Protein AF-A0A924XVY3-F1 (afdb_monomer_lite)

Structure (mmCIF, N/CA/C/O backbone):
data_AF-A0A924XVY3-F1
#
_entry.id   AF-A0A924XVY3-F1
#
loop_
_atom_site.group_PDB
_atom_site.id
_atom_site.type_symbol
_atom_site.label_atom_id
_atom_site.label_alt_id
_atom_site.label_comp_id
_atom_site.label_asym_id
_atom_site.label_entity_id
_atom_site.label_seq_id
_atom_site.pdbx_PDB_ins_code
_atom_site.Cartn_x
_atom_site.Cartn_y
_atom_site.Cartn_z
_atom_site.occupancy
_atom_site.B_iso_or_equiv
_atom_site.auth_seq_id
_atom_site.auth_comp_id
_atom_site.auth_asym_id
_atom_site.auth_atom_id
_atom_site.pdbx_PDB_model_num
ATOM 1 N N . MET A 1 1 ? 27.272 2.697 -1.442 1.00 51.72 1 MET A N 1
ATOM 2 C CA . MET A 1 1 ? 26.478 3.125 -0.265 1.00 51.72 1 MET A CA 1
ATOM 3 C C . MET A 1 1 ? 25.268 2.209 -0.191 1.00 51.72 1 MET A C 1
ATOM 5 O O . MET A 1 1 ? 24.687 1.972 -1.233 1.00 51.72 1 MET A O 1
ATOM 9 N N . THR A 1 2 ? 24.916 1.665 0.974 1.00 80.00 2 THR A N 1
ATOM 10 C CA . THR A 1 2 ? 23.811 0.696 1.139 1.00 80.00 2 THR A CA 1
ATOM 11 C C . THR A 1 2 ? 22.460 1.404 1.318 1.00 80.00 2 THR A C 1
ATOM 13 O O . THR A 1 2 ? 22.379 2.355 2.096 1.00 80.00 2 THR A O 1
ATOM 16 N N . GLY A 1 3 ? 21.399 0.966 0.634 1.00 85.38 3 GLY A N 1
ATOM 17 C CA . GLY A 1 3 ? 20.032 1.482 0.806 1.00 85.38 3 GLY A CA 1
ATOM 18 C C . GLY A 1 3 ? 19.072 0.990 -0.281 1.00 85.38 3 GLY A C 1
ATOM 19 O O . GLY A 1 3 ? 19.463 0.181 -1.105 1.00 85.38 3 GLY A O 1
ATOM 20 N N . LEU A 1 4 ? 17.830 1.485 -0.290 1.00 93.31 4 LEU A N 1
ATOM 21 C CA . LEU A 1 4 ? 16.901 1.275 -1.408 1.00 93.31 4 LEU A CA 1
ATOM 22 C C . LEU A 1 4 ? 17.146 2.376 -2.445 1.00 93.31 4 LEU A C 1
ATOM 24 O O . LEU A 1 4 ? 16.671 3.504 -2.264 1.00 93.31 4 LEU A O 1
ATOM 28 N N . LYS A 1 5 ? 17.968 2.086 -3.456 1.00 93.62 5 LYS A N 1
ATOM 29 C CA . LYS A 1 5 ? 18.451 3.063 -4.442 1.00 93.62 5 LYS A CA 1
ATOM 30 C C . LYS A 1 5 ? 17.867 2.836 -5.834 1.00 93.62 5 LYS A C 1
ATOM 32 O O . LYS A 1 5 ? 17.338 1.770 -6.138 1.00 93.62 5 LYS A O 1
ATOM 37 N N . SER A 1 6 ? 17.947 3.864 -6.676 1.00 93.75 6 SER A N 1
ATOM 38 C CA . SER A 1 6 ? 17.431 3.819 -8.050 1.00 93.75 6 SER A CA 1
ATOM 39 C C . SER A 1 6 ? 18.259 2.950 -9.000 1.00 93.75 6 SER A C 1
ATOM 41 O O . SER A 1 6 ? 17.769 2.564 -10.059 1.00 93.75 6 SER A O 1
ATOM 43 N N . ASP A 1 7 ? 19.464 2.548 -8.612 1.00 94.56 7 ASP A N 1
ATOM 44 C CA . ASP A 1 7 ? 20.306 1.574 -9.311 1.00 94.56 7 ASP A CA 1
ATOM 45 C C . ASP A 1 7 ? 20.166 0.136 -8.771 1.00 94.56 7 ASP A C 1
ATOM 47 O O . ASP A 1 7 ? 20.748 -0.782 -9.345 1.00 94.56 7 ASP A O 1
ATOM 51 N N . ASP A 1 8 ? 19.324 -0.088 -7.753 1.00 95.12 8 ASP A N 1
ATOM 52 C CA . ASP A 1 8 ? 19.112 -1.400 -7.129 1.00 95.12 8 ASP A CA 1
ATOM 53 C C . ASP A 1 8 ? 17.748 -2.015 -7.477 1.00 95.12 8 ASP A C 1
ATOM 55 O O . ASP A 1 8 ? 16.711 -1.349 -7.469 1.00 95.12 8 ASP A O 1
ATOM 59 N N . THR A 1 9 ? 17.702 -3.330 -7.674 1.00 96.75 9 THR A N 1
ATOM 60 C CA . THR A 1 9 ? 16.441 -4.080 -7.544 1.00 96.75 9 THR A CA 1
ATOM 61 C C . THR A 1 9 ? 16.131 -4.304 -6.071 1.00 96.75 9 THR A C 1
ATOM 63 O O . THR A 1 9 ? 17.036 -4.616 -5.293 1.00 96.75 9 THR A O 1
ATOM 66 N N . PHE A 1 10 ? 14.865 -4.215 -5.672 1.00 96.75 10 PHE A N 1
ATOM 67 C CA . PHE A 1 10 ? 14.484 -4.451 -4.281 1.00 96.75 10 PHE A CA 1
ATOM 68 C C . PHE A 1 10 ? 13.038 -4.918 -4.139 1.00 96.75 10 PHE A C 1
ATOM 70 O O . PHE A 1 10 ? 12.190 -4.689 -5.000 1.00 96.75 10 PHE A O 1
ATOM 77 N N . SER A 1 11 ? 12.750 -5.527 -2.991 1.00 97.38 11 SER A N 1
ATOM 78 C CA . SER A 1 11 ? 11.402 -5.899 -2.579 1.00 97.38 11 SER A CA 1
ATOM 79 C C . SER A 1 11 ? 11.173 -5.500 -1.125 1.00 97.38 11 SER A C 1
ATOM 81 O O . SER A 1 11 ? 12.042 -5.691 -0.274 1.00 97.38 11 SER A O 1
ATOM 83 N N . VAL A 1 12 ? 9.996 -4.948 -0.841 1.00 98.12 12 VAL A N 1
ATOM 84 C CA . VAL A 1 12 ? 9.517 -4.651 0.510 1.00 98.12 12 VAL A CA 1
ATOM 85 C C . VAL A 1 12 ? 8.266 -5.471 0.738 1.00 98.12 12 VAL A C 1
ATOM 87 O O . VAL A 1 12 ? 7.261 -5.263 0.062 1.00 98.12 12 VAL A O 1
ATOM 90 N N . THR A 1 13 ? 8.334 -6.391 1.696 1.00 98.56 13 THR A N 1
ATOM 91 C CA . THR A 1 13 ? 7.211 -7.257 2.057 1.00 98.56 13 THR A CA 1
ATOM 92 C C . THR A 1 13 ? 6.864 -7.069 3.524 1.00 98.56 13 THR A C 1
ATOM 94 O O . THR A 1 13 ? 7.741 -7.132 4.385 1.00 98.56 13 THR A O 1
ATOM 97 N N . GLY A 1 14 ? 5.583 -6.849 3.802 1.00 98.25 14 GLY A N 1
ATOM 98 C CA . GLY A 1 14 ? 5.030 -6.879 5.148 1.00 98.25 14 GLY A CA 1
ATOM 99 C C . GLY A 1 14 ? 4.081 -8.047 5.316 1.00 98.25 14 GLY A C 1
ATOM 100 O O . GLY A 1 14 ? 3.154 -8.17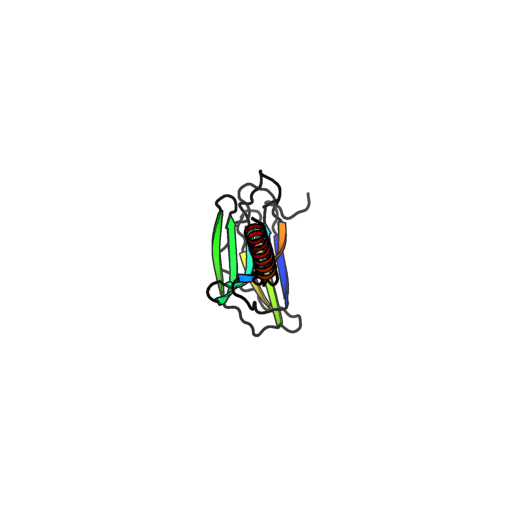8 4.525 1.00 98.25 14 GLY A O 1
ATOM 101 N N . LEU A 1 15 ? 4.317 -8.872 6.336 1.00 98.31 15 LEU A N 1
ATOM 102 C CA . LEU A 1 15 ? 3.402 -9.920 6.774 1.00 98.31 15 LEU A CA 1
ATOM 103 C C . LEU A 1 15 ? 2.620 -9.410 7.980 1.00 98.31 15 LEU A C 1
ATOM 105 O O . LEU A 1 15 ? 3.216 -8.949 8.954 1.00 98.31 15 LEU A O 1
ATOM 109 N N . PHE A 1 16 ? 1.301 -9.501 7.905 1.00 98.38 16 PHE A N 1
ATOM 110 C CA . PHE A 1 16 ? 0.394 -9.030 8.937 1.00 98.38 16 PHE A CA 1
ATOM 111 C C . PHE A 1 16 ? -0.577 -10.138 9.315 1.00 98.38 16 PHE A C 1
ATOM 113 O O . PHE A 1 16 ? -1.006 -10.904 8.450 1.00 98.38 16 PHE A O 1
ATOM 120 N N . ASP A 1 17 ? -0.995 -10.151 10.576 1.00 98.12 17 ASP A N 1
ATOM 121 C CA . ASP A 1 17 ? -2.252 -10.799 10.929 1.00 98.12 17 ASP A CA 1
ATOM 122 C C . ASP A 1 17 ? -3.389 -10.082 10.188 1.00 98.12 17 ASP A C 1
ATOM 124 O O . ASP A 1 17 ? -3.425 -8.847 10.105 1.00 98.12 17 ASP A O 1
ATOM 128 N N . LEU A 1 18 ? -4.296 -10.854 9.592 1.00 98.12 18 LEU A N 1
ATOM 129 C CA . LEU A 1 18 ? -5.397 -10.309 8.815 1.00 98.12 18 LEU A CA 1
ATOM 130 C C . LEU A 1 18 ? -6.503 -9.834 9.760 1.00 98.12 18 LEU A C 1
ATOM 132 O O . LEU A 1 18 ? -7.371 -10.597 10.177 1.00 98.12 18 LEU A O 1
ATOM 136 N N . VAL A 1 19 ? -6.482 -8.543 10.083 1.00 96.88 19 VAL A N 1
ATOM 137 C CA . VAL A 1 19 ? -7.523 -7.893 10.884 1.00 96.88 19 VAL A CA 1
ATOM 138 C C . VAL A 1 19 ? -8.392 -7.046 9.967 1.00 96.88 19 VAL A C 1
ATOM 140 O O . VAL A 1 19 ? -7.910 -6.118 9.331 1.00 96.88 19 VAL A O 1
ATOM 143 N N . VAL A 1 20 ? -9.692 -7.328 9.907 1.00 96.81 20 VAL A N 1
ATOM 144 C CA . VAL A 1 20 ? -10.623 -6.550 9.077 1.00 96.81 20 VAL A CA 1
ATOM 145 C C . VAL A 1 20 ? -10.768 -5.125 9.635 1.00 96.81 20 VAL A C 1
ATOM 147 O O . VAL A 1 20 ? -11.229 -4.977 10.770 1.00 96.81 20 VAL A O 1
ATOM 150 N N . PRO A 1 21 ? -10.455 -4.064 8.858 1.00 96.25 21 PRO A N 1
ATOM 151 C CA . PRO A 1 21 ? -10.706 -2.692 9.280 1.00 96.25 21 PRO A CA 1
ATOM 152 C C . PRO A 1 21 ? -12.188 -2.445 9.591 1.00 96.25 21 PRO A C 1
ATOM 154 O O . PRO A 1 21 ? -13.086 -2.777 8.800 1.00 96.25 21 PRO A O 1
ATOM 157 N N . LEU A 1 22 ? -12.439 -1.874 10.771 1.00 92.38 22 LEU A N 1
ATOM 158 C CA . LEU A 1 22 ? -13.782 -1.716 11.323 1.00 92.38 22 LEU A CA 1
ATOM 159 C C . LEU A 1 22 ? -14.456 -0.439 10.818 1.00 92.38 22 LEU A C 1
ATOM 161 O O . LEU A 1 22 ? -15.592 -0.514 10.349 1.00 92.38 22 LEU A O 1
ATOM 165 N N . ALA A 1 23 ? -13.773 0.709 10.876 1.00 93.25 23 ALA A N 1
ATOM 166 C CA . ALA A 1 23 ? -14.327 1.976 10.413 1.00 93.25 23 ALA A CA 1
ATOM 167 C C . ALA A 1 23 ? -13.917 2.300 8.971 1.00 93.25 23 ALA A C 1
ATOM 169 O O . ALA A 1 23 ? -12.901 1.839 8.448 1.00 93.25 23 ALA A O 1
ATOM 170 N N . ASN A 1 24 ? -14.735 3.116 8.311 1.00 94.06 24 ASN A N 1
ATOM 171 C CA . ASN A 1 24 ? -14.407 3.655 6.998 1.00 94.06 24 ASN A CA 1
ATOM 172 C C . ASN A 1 24 ? -13.177 4.565 7.108 1.00 94.06 24 ASN A C 1
ATOM 174 O O . ASN A 1 24 ? -13.149 5.481 7.925 1.00 94.06 24 ASN A O 1
ATOM 178 N N . GLY A 1 25 ? -12.191 4.333 6.251 1.00 91.38 25 GLY A N 1
ATOM 179 C CA . GLY A 1 25 ? -10.903 5.014 6.273 1.00 91.38 25 GLY A CA 1
ATOM 180 C C . GLY A 1 25 ? -9.842 4.322 7.129 1.00 91.38 25 GLY A C 1
ATOM 181 O O . GLY A 1 25 ? -8.701 4.770 7.096 1.00 91.38 25 GLY A O 1
ATOM 182 N N . ASP A 1 26 ? -10.169 3.242 7.846 1.00 95.00 26 ASP A N 1
ATOM 183 C CA . ASP A 1 26 ? -9.177 2.465 8.591 1.00 95.00 26 ASP A CA 1
ATOM 184 C C . ASP A 1 26 ? -8.422 1.505 7.669 1.00 95.00 26 ASP A C 1
ATOM 186 O O . ASP A 1 26 ? -9.002 0.884 6.768 1.00 95.00 26 ASP A O 1
ATOM 190 N N . GLY A 1 27 ? -7.130 1.328 7.930 1.00 97.25 27 GLY A N 1
ATOM 191 C CA . GLY A 1 27 ? -6.300 0.408 7.172 1.00 97.25 27 GLY A CA 1
ATOM 192 C C . GLY A 1 27 ? -4.875 0.271 7.687 1.00 97.25 27 GLY A C 1
ATOM 193 O O . GLY A 1 27 ? -4.428 0.975 8.594 1.00 97.25 27 GLY A O 1
ATOM 194 N N . TYR A 1 28 ? -4.148 -0.667 7.091 1.00 98.44 28 TYR A N 1
ATOM 195 C CA . TYR A 1 28 ? -2.747 -0.935 7.403 1.00 98.44 28 TYR A CA 1
ATOM 196 C C . TYR A 1 28 ? -2.023 -1.551 6.209 1.00 98.44 28 TYR A C 1
ATOM 198 O O . TYR A 1 28 ? -2.630 -2.190 5.349 1.00 98.44 28 TYR A O 1
ATOM 206 N N . GLY A 1 29 ? -0.706 -1.377 6.156 1.00 98.56 29 GLY A N 1
ATOM 207 C CA . GLY A 1 29 ? 0.107 -2.005 5.128 1.00 98.56 29 GLY A CA 1
ATOM 208 C C . GLY A 1 29 ? 1.530 -1.484 5.053 1.00 98.56 29 GLY A C 1
ATOM 209 O O . GLY A 1 29 ? 2.124 -1.074 6.055 1.00 98.56 29 GLY A O 1
ATOM 210 N N . VAL A 1 30 ? 2.078 -1.522 3.843 1.00 98.56 30 VAL A N 1
ATOM 211 C CA . VAL A 1 30 ? 3.444 -1.101 3.530 1.00 98.56 30 VAL A CA 1
ATOM 212 C C . VAL A 1 30 ? 3.439 0.138 2.645 1.00 98.56 30 VAL A C 1
ATOM 214 O O . VAL A 1 30 ? 2.505 0.389 1.881 1.00 98.56 30 VAL A O 1
ATOM 217 N N . ARG A 1 31 ? 4.510 0.921 2.741 1.00 97.12 31 ARG A N 1
ATOM 218 C CA . ARG A 1 31 ? 4.744 2.074 1.878 1.00 97.12 31 ARG A CA 1
ATOM 219 C C . ARG A 1 31 ? 6.194 2.178 1.446 1.00 97.12 31 ARG A C 1
ATOM 221 O O . ARG A 1 31 ? 7.098 1.775 2.180 1.00 97.12 31 ARG A O 1
ATOM 228 N N . LEU A 1 32 ? 6.389 2.815 0.303 1.00 96.75 32 LEU A N 1
ATOM 229 C CA . LEU A 1 32 ? 7.663 3.331 -0.166 1.00 96.75 32 LEU A CA 1
ATOM 230 C C . LEU A 1 32 ? 7.524 4.836 -0.361 1.00 96.75 32 LEU A C 1
ATOM 232 O O . LEU A 1 32 ? 6.537 5.296 -0.934 1.00 96.75 32 LEU A O 1
ATOM 236 N N . THR A 1 33 ? 8.474 5.611 0.158 1.00 93.75 33 THR A N 1
ATOM 237 C CA . THR A 1 33 ? 8.427 7.059 -0.024 1.00 93.75 33 THR A CA 1
ATOM 238 C C . THR A 1 33 ? 9.784 7.738 -0.064 1.00 93.75 33 THR A C 1
ATOM 240 O O . THR A 1 33 ? 10.685 7.426 0.723 1.00 93.75 33 THR A O 1
ATOM 243 N N . ASP A 1 34 ? 9.902 8.717 -0.949 1.00 88.31 34 ASP A N 1
ATOM 244 C CA . ASP A 1 34 ? 11.017 9.656 -0.979 1.00 88.31 34 ASP A CA 1
ATOM 245 C C . ASP A 1 34 ? 10.821 10.814 0.021 1.00 88.31 34 ASP A C 1
ATOM 247 O O . ASP A 1 34 ? 11.800 11.390 0.502 1.00 88.31 34 ASP A O 1
ATOM 251 N N . ARG A 1 35 ? 9.571 11.070 0.435 1.00 83.69 35 ARG A N 1
ATOM 252 C CA . ARG A 1 35 ? 9.156 12.187 1.292 1.00 83.69 35 ARG A CA 1
ATOM 253 C C . ARG A 1 35 ? 9.941 12.299 2.588 1.00 83.69 35 ARG A C 1
ATOM 255 O O . ARG A 1 35 ? 9.874 11.423 3.457 1.00 83.69 35 ARG A O 1
ATOM 262 N N . PHE A 1 36 ? 10.633 13.416 2.808 1.00 78.62 36 PHE A N 1
ATOM 263 C CA . PHE A 1 36 ? 11.290 13.719 4.085 1.00 78.62 36 PHE A CA 1
ATOM 264 C C . PHE A 1 36 ? 10.509 14.774 4.875 1.00 78.62 36 PHE A C 1
ATOM 266 O O . PHE A 1 36 ? 10.637 15.975 4.645 1.00 78.62 36 PHE A O 1
ATOM 273 N N . THR A 1 37 ? 9.706 14.321 5.841 1.00 68.38 37 THR A N 1
ATOM 274 C CA . THR A 1 37 ? 8.961 15.210 6.741 1.00 68.38 37 THR A CA 1
ATOM 275 C C . THR A 1 37 ? 9.912 16.187 7.439 1.00 68.38 37 THR A C 1
ATOM 277 O O . THR A 1 37 ? 10.824 15.764 8.144 1.00 68.38 37 THR A O 1
ATOM 280 N N . GLY A 1 38 ? 9.694 17.492 7.243 1.00 65.62 38 GLY A N 1
ATOM 281 C CA . GLY A 1 38 ? 10.531 18.562 7.801 1.00 65.62 38 GLY A CA 1
ATOM 282 C C . GLY A 1 38 ? 11.532 19.185 6.821 1.00 65.62 38 GLY A C 1
ATOM 283 O O . GLY A 1 38 ? 12.170 20.170 7.179 1.00 65.62 38 GLY A O 1
ATOM 284 N N . SER A 1 39 ? 11.649 18.674 5.589 1.00 68.56 39 SER A N 1
ATOM 285 C CA . SER A 1 39 ? 12.396 19.350 4.520 1.00 68.56 39 SER A CA 1
ATOM 286 C C . SER A 1 39 ? 11.449 20.167 3.635 1.00 68.56 39 SER A C 1
ATOM 288 O O . SER A 1 39 ? 10.538 19.588 3.043 1.00 68.56 39 SER A O 1
ATOM 290 N N . PRO A 1 40 ? 11.671 21.483 3.463 1.00 66.44 40 PRO A N 1
ATOM 291 C CA . PRO A 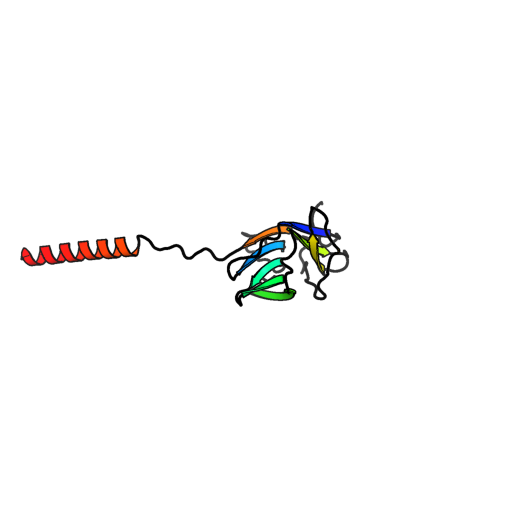1 40 ? 10.935 22.265 2.470 1.00 66.44 40 PRO A CA 1
ATOM 292 C C . PRO A 1 40 ? 11.338 21.916 1.024 1.00 66.44 40 PRO A C 1
ATOM 294 O O . PRO A 1 40 ? 10.660 22.333 0.092 1.00 66.44 40 PRO A O 1
ATOM 297 N N . PHE A 1 41 ? 12.421 21.152 0.828 1.00 66.00 41 PHE A N 1
ATOM 298 C CA . PHE A 1 41 ? 12.980 20.811 -0.487 1.00 66.00 41 PHE A CA 1
ATOM 299 C C . PHE A 1 41 ? 12.631 19.395 -0.966 1.00 66.00 41 PHE A C 1
ATOM 301 O O . PHE A 1 41 ? 12.911 19.058 -2.110 1.00 66.00 41 PHE A O 1
ATOM 308 N N . ASN A 1 42 ? 12.035 18.557 -0.111 1.00 71.94 42 ASN A N 1
ATOM 309 C CA . ASN A 1 42 ? 11.489 17.257 -0.501 1.00 71.94 42 ASN A CA 1
ATOM 310 C C . ASN A 1 42 ? 10.110 17.097 0.156 1.00 71.94 42 ASN A C 1
ATOM 312 O O . ASN A 1 42 ? 9.961 16.539 1.247 1.00 71.94 42 ASN A O 1
ATOM 316 N N . ILE A 1 43 ? 9.109 17.661 -0.522 1.00 71.31 43 ILE A N 1
ATOM 317 C CA . ILE A 1 43 ? 7.695 17.555 -0.143 1.00 71.31 43 ILE A CA 1
ATOM 318 C C . ILE A 1 43 ? 7.178 16.123 -0.393 1.00 71.31 43 ILE A C 1
ATOM 320 O O . ILE A 1 43 ? 6.237 15.699 0.279 1.00 71.31 43 ILE A O 1
ATOM 324 N N . GLY A 1 44 ? 7.869 15.363 -1.250 1.00 74.56 44 GLY A N 1
ATOM 325 C CA . GLY A 1 44 ? 7.589 13.984 -1.622 1.00 74.56 44 GLY A CA 1
ATOM 326 C C . GLY A 1 44 ? 6.590 13.898 -2.766 1.00 74.56 44 GLY A C 1
ATOM 327 O O . GLY A 1 44 ? 5.394 14.103 -2.564 1.00 74.56 44 GLY A O 1
ATOM 328 N N . ASN A 1 45 ? 7.075 13.613 -3.964 1.00 80.62 45 ASN A N 1
ATOM 329 C CA . ASN A 1 45 ? 6.261 13.297 -5.140 1.00 80.62 45 ASN A CA 1
ATOM 330 C C . ASN A 1 45 ? 6.045 11.785 -5.292 1.00 80.62 45 ASN A C 1
ATOM 332 O O . ASN A 1 45 ? 5.092 11.374 -5.950 1.00 80.62 45 ASN A O 1
ATOM 336 N N . ASP A 1 46 ? 6.858 10.975 -4.612 1.00 87.25 46 ASP A N 1
ATOM 337 C CA . ASP A 1 46 ? 6.801 9.524 -4.646 1.00 87.25 46 ASP A CA 1
ATOM 338 C C . ASP A 1 46 ? 6.370 8.985 -3.277 1.00 87.25 46 ASP A C 1
ATOM 340 O O . ASP A 1 46 ? 7.154 8.801 -2.338 1.00 87.25 46 ASP A O 1
ATOM 344 N N . HIS A 1 47 ? 5.065 8.743 -3.135 1.00 93.12 47 HIS A N 1
ATOM 345 C CA . HIS A 1 47 ? 4.481 8.087 -1.967 1.00 93.12 47 HIS A CA 1
ATOM 346 C C . HIS A 1 47 ? 3.552 6.958 -2.397 1.00 93.12 47 HIS A C 1
ATOM 348 O O . HIS A 1 47 ? 2.361 7.153 -2.648 1.00 93.12 47 HIS A O 1
ATOM 354 N N . ILE A 1 48 ? 4.120 5.758 -2.482 1.00 96.81 48 ILE A N 1
ATOM 355 C CA . ILE A 1 48 ? 3.420 4.562 -2.941 1.00 96.81 48 ILE A CA 1
ATOM 356 C C . ILE A 1 48 ? 3.017 3.729 -1.738 1.00 96.81 48 ILE A C 1
ATOM 358 O O . ILE A 1 48 ? 3.831 3.428 -0.862 1.00 96.81 48 ILE A O 1
ATOM 362 N N . GLN A 1 49 ? 1.747 3.354 -1.695 1.00 97.44 49 GLN A N 1
ATOM 363 C CA . GLN A 1 49 ? 1.142 2.675 -0.565 1.00 97.44 49 GLN A CA 1
ATOM 364 C C . GLN A 1 49 ? 0.388 1.439 -1.047 1.00 97.44 49 GLN A C 1
ATOM 366 O O . GLN A 1 49 ? -0.418 1.518 -1.972 1.00 97.44 49 GLN A O 1
ATOM 371 N N . LEU A 1 50 ? 0.620 0.311 -0.383 1.00 98.69 50 LEU A N 1
ATOM 372 C CA . LEU A 1 50 ? -0.136 -0.921 -0.569 1.00 98.69 50 LEU A CA 1
ATOM 373 C C . LEU A 1 50 ? -0.690 -1.348 0.784 1.00 98.69 50 LEU A C 1
ATOM 375 O O . LEU A 1 50 ? 0.076 -1.606 1.716 1.00 98.69 50 LEU A O 1
ATOM 379 N N . PHE A 1 51 ? -2.011 -1.401 0.905 1.00 98.50 51 PHE A N 1
ATOM 380 C CA . PHE A 1 51 ? -2.651 -1.591 2.201 1.00 98.50 51 PHE A CA 1
ATOM 381 C C . PHE A 1 51 ? -4.010 -2.274 2.114 1.00 98.50 51 PHE A C 1
ATOM 383 O O . PHE A 1 51 ? -4.731 -2.150 1.124 1.00 98.50 51 PHE A O 1
ATOM 390 N N . VAL A 1 52 ? -4.370 -2.954 3.198 1.00 98.69 52 VAL A N 1
ATOM 391 C CA . VAL A 1 52 ? -5.739 -3.389 3.478 1.00 98.69 52 VAL A CA 1
ATOM 392 C C . VAL A 1 52 ? -6.516 -2.188 4.009 1.00 98.69 52 VAL A C 1
ATOM 394 O O . VAL A 1 52 ? -6.024 -1.481 4.888 1.00 98.69 52 VAL A O 1
ATOM 397 N N . ILE A 1 53 ? -7.714 -1.938 3.483 1.00 97.94 53 ILE A N 1
ATOM 398 C CA . ILE A 1 53 ? -8.557 -0.797 3.863 1.00 97.94 53 ILE A CA 1
ATOM 399 C C . ILE A 1 53 ? -10.039 -1.147 3.795 1.00 97.94 53 ILE A C 1
ATOM 401 O O . ILE A 1 53 ? -10.483 -1.893 2.919 1.00 97.94 53 ILE A O 1
ATOM 405 N N . ARG A 1 54 ? -10.828 -0.518 4.666 1.00 97.12 54 ARG A N 1
ATOM 406 C CA . ARG A 1 54 ? -12.241 -0.237 4.391 1.00 97.12 54 ARG A CA 1
ATOM 407 C C . ARG A 1 54 ? -12.344 1.188 3.870 1.00 97.12 54 ARG A C 1
ATOM 409 O O . ARG A 1 54 ? -12.081 2.126 4.612 1.00 97.12 54 ARG A O 1
ATOM 416 N N . ASN A 1 55 ? -12.660 1.382 2.594 1.00 92.50 55 ASN A N 1
ATOM 417 C CA . ASN A 1 55 ? -12.664 2.726 2.012 1.00 92.50 55 ASN A CA 1
ATOM 418 C C . ASN A 1 55 ? -13.830 3.583 2.549 1.00 92.50 55 ASN A C 1
ATOM 420 O O . ASN A 1 55 ? -14.690 3.106 3.290 1.00 92.50 55 ASN A O 1
ATOM 424 N N . PHE A 1 56 ? -13.884 4.863 2.169 1.00 89.62 56 PHE A N 1
ATOM 425 C CA . PHE A 1 56 ? -14.931 5.777 2.648 1.00 89.62 56 PHE A CA 1
ATOM 426 C C . PHE A 1 56 ? -16.356 5.385 2.228 1.00 89.62 56 PHE A C 1
ATOM 428 O O . PHE A 1 56 ? -17.308 5.738 2.922 1.00 89.62 56 PHE A O 1
ATOM 435 N N . SER A 1 57 ? -16.497 4.595 1.161 1.00 92.62 57 SER A N 1
ATOM 436 C CA . SER A 1 57 ? -17.766 4.001 0.724 1.00 92.62 57 SER A CA 1
ATOM 437 C C . SER A 1 57 ? -18.108 2.697 1.461 1.00 92.62 57 SER A C 1
ATOM 439 O O . SER A 1 57 ? -19.116 2.067 1.154 1.00 92.62 57 SER A O 1
ATOM 441 N N . GLY A 1 58 ? -17.277 2.267 2.415 1.00 93.50 58 GLY A N 1
ATOM 442 C CA . GLY A 1 58 ? -17.462 1.049 3.203 1.00 93.50 58 GLY A CA 1
ATOM 443 C C . GLY A 1 58 ? -16.977 -0.238 2.535 1.00 93.50 58 GLY A C 1
ATOM 444 O O . GLY A 1 58 ? -17.144 -1.310 3.120 1.00 93.50 58 GLY A O 1
ATOM 445 N N . VAL A 1 59 ? -16.361 -0.160 1.351 1.00 96.62 59 VAL A N 1
ATOM 446 C CA . VAL A 1 59 ? -15.876 -1.332 0.607 1.00 96.62 59 VAL A CA 1
ATOM 447 C C . VAL A 1 59 ? -14.533 -1.788 1.169 1.00 96.62 59 VAL A C 1
ATOM 449 O O . VAL A 1 59 ? -13.605 -0.991 1.310 1.00 96.62 59 VAL A O 1
ATOM 452 N N . LEU A 1 60 ? -14.445 -3.079 1.482 1.00 97.88 60 LEU A N 1
ATOM 453 C CA . LEU A 1 60 ? -13.266 -3.728 2.042 1.00 97.88 60 LEU A CA 1
ATOM 454 C C . LEU A 1 60 ? -12.383 -4.298 0.927 1.00 97.88 60 LEU A C 1
ATOM 456 O O . LEU A 1 60 ? -12.876 -5.007 0.047 1.00 97.88 60 LEU A O 1
ATOM 460 N N . GLY A 1 61 ? -11.085 -4.013 0.968 1.00 98.31 61 GLY A N 1
ATOM 461 C CA . GLY A 1 61 ? -10.164 -4.500 -0.051 1.00 98.31 61 GLY A CA 1
ATOM 462 C C . GLY A 1 61 ? -8.701 -4.205 0.216 1.00 98.31 61 GLY A C 1
ATOM 463 O O . GLY A 1 61 ? -8.326 -3.646 1.246 1.00 98.31 61 GLY A O 1
ATOM 464 N N . ILE A 1 62 ? -7.888 -4.593 -0.757 1.00 98.69 62 ILE A N 1
ATOM 465 C CA . ILE A 1 62 ? -6.463 -4.297 -0.845 1.00 98.69 62 ILE A CA 1
ATOM 466 C C . ILE A 1 62 ? -6.307 -3.220 -1.914 1.00 98.69 62 ILE A C 1
ATOM 468 O O . ILE A 1 62 ? -6.714 -3.421 -3.058 1.00 98.69 62 ILE A O 1
ATOM 472 N N . SER A 1 63 ? -5.743 -2.078 -1.538 1.00 98.19 63 SER A N 1
ATOM 473 C CA . SER A 1 63 ? -5.613 -0.908 -2.403 1.00 98.19 63 SER A CA 1
ATOM 474 C C . SER A 1 63 ? -4.147 -0.616 -2.681 1.00 98.19 63 SER A C 1
ATOM 476 O O . SER A 1 63 ? -3.340 -0.552 -1.750 1.00 98.19 63 SER A O 1
ATOM 478 N N . LEU A 1 64 ? -3.820 -0.403 -3.955 1.00 98.50 64 LEU A N 1
ATOM 479 C CA . LEU A 1 64 ? -2.573 0.226 -4.377 1.00 98.50 64 LEU A CA 1
ATOM 480 C C . LEU A 1 64 ? -2.860 1.691 -4.684 1.00 98.50 64 LEU A C 1
ATOM 482 O O . LEU A 1 64 ? -3.621 1.991 -5.607 1.00 98.50 64 LEU A O 1
ATOM 486 N N . ASN A 1 65 ? -2.208 2.593 -3.959 1.00 96.75 65 ASN A N 1
ATOM 487 C CA . ASN A 1 65 ? -2.369 4.029 -4.137 1.00 96.75 65 ASN A CA 1
ATOM 488 C C . ASN A 1 65 ? -1.024 4.711 -4.385 1.00 96.75 65 ASN A C 1
ATOM 490 O O . ASN A 1 65 ? -0.001 4.333 -3.810 1.00 96.75 65 ASN A O 1
ATOM 494 N N . ALA A 1 66 ? -1.068 5.766 -5.193 1.00 95.75 66 ALA A N 1
ATOM 495 C CA . ALA A 1 66 ? -0.008 6.751 -5.313 1.00 95.75 66 ALA A CA 1
ATOM 496 C C . ALA A 1 66 ? -0.489 8.082 -4.735 1.00 95.75 66 ALA A C 1
ATOM 498 O O . ALA A 1 66 ? -1.613 8.522 -4.994 1.00 95.75 66 ALA A O 1
ATOM 499 N N . GLN A 1 67 ? 0.361 8.724 -3.949 1.00 92.94 67 GLN A N 1
ATOM 500 C CA . GLN A 1 67 ? 0.133 10.065 -3.444 1.00 92.94 67 GLN A CA 1
ATOM 501 C C . GLN A 1 67 ? 1.295 10.959 -3.859 1.00 92.94 67 GLN A C 1
ATOM 503 O O . GLN A 1 67 ? 2.455 10.651 -3.608 1.00 92.94 67 GLN A O 1
ATOM 508 N N . ASP A 1 68 ? 0.955 12.081 -4.476 1.00 91.12 68 ASP A N 1
ATOM 509 C CA . ASP A 1 68 ? 1.897 13.120 -4.849 1.00 91.12 68 ASP A CA 1
ATOM 510 C C . ASP A 1 68 ? 1.604 14.343 -3.980 1.00 91.12 68 ASP A C 1
ATOM 512 O O . ASP A 1 68 ? 0.614 15.054 -4.172 1.00 91.12 68 ASP A O 1
ATOM 516 N N . PHE A 1 69 ? 2.454 14.586 -2.983 1.00 86.19 69 PHE A N 1
ATOM 517 C CA . PHE A 1 69 ? 2.287 15.733 -2.096 1.00 86.19 69 PHE A CA 1
ATOM 518 C C . PHE A 1 69 ? 2.746 17.043 -2.739 1.00 86.19 69 PHE A C 1
ATOM 520 O O . PHE A 1 69 ? 2.392 18.104 -2.227 1.00 86.19 69 PHE A O 1
ATOM 527 N N . SER A 1 70 ? 3.502 16.996 -3.840 1.00 85.38 70 SER A N 1
ATOM 528 C CA . SER A 1 70 ? 3.900 18.197 -4.579 1.00 85.38 70 SER A CA 1
ATOM 529 C C . SER A 1 70 ? 2.717 18.806 -5.335 1.00 85.38 70 SER A C 1
ATOM 531 O O . SER A 1 70 ? 2.571 20.028 -5.360 1.00 85.38 70 SER A O 1
ATOM 533 N N . THR A 1 71 ? 1.826 17.962 -5.865 1.00 88.88 71 THR A N 1
ATOM 534 C CA . THR A 1 71 ? 0.586 18.386 -6.536 1.00 88.88 71 THR A CA 1
ATOM 535 C C . THR A 1 71 ? -0.661 18.275 -5.654 1.00 88.88 71 THR A C 1
ATOM 537 O O . THR A 1 71 ? -1.721 18.770 -6.028 1.00 88.88 71 THR A O 1
ATOM 540 N N . GLY A 1 72 ? -0.554 17.657 -4.474 1.00 88.06 72 GLY A N 1
ATOM 541 C CA . GLY A 1 72 ? -1.690 17.417 -3.579 1.00 88.06 72 GLY A CA 1
ATOM 542 C C . GLY A 1 72 ? -2.655 16.346 -4.096 1.00 88.06 72 GLY A C 1
ATOM 543 O O . GLY A 1 72 ? -3.819 16.323 -3.695 1.00 88.06 72 GLY A O 1
ATOM 544 N N . THR A 1 73 ? -2.187 15.468 -4.981 1.00 91.50 73 THR A N 1
ATOM 545 C CA . THR A 1 73 ? -3.011 14.459 -5.651 1.00 91.50 73 THR A CA 1
ATOM 546 C C . THR A 1 73 ? -2.917 13.117 -4.930 1.00 91.50 73 THR A C 1
ATOM 548 O O . THR A 1 73 ? -1.852 12.708 -4.470 1.00 91.50 73 THR A O 1
ATOM 551 N N . SER A 1 74 ? -4.036 12.397 -4.855 1.00 92.25 74 SER A N 1
ATOM 552 C CA . SER A 1 74 ? -4.064 10.990 -4.454 1.00 92.25 74 SER A CA 1
ATOM 553 C C . SER A 1 74 ? -4.826 10.186 -5.498 1.00 92.25 74 SER A C 1
ATOM 555 O O . SER A 1 74 ? -5.960 10.523 -5.841 1.00 92.25 74 SER A O 1
ATOM 557 N N . THR A 1 75 ? -4.197 9.126 -5.993 1.00 95.12 75 THR A N 1
ATOM 558 C CA . THR A 1 75 ? -4.708 8.290 -7.077 1.00 95.12 75 THR A CA 1
ATOM 559 C C . THR A 1 75 ? -4.755 6.841 -6.613 1.00 95.12 75 THR A C 1
ATOM 561 O O . THR A 1 75 ? -3.728 6.259 -6.261 1.00 95.12 75 THR A O 1
ATOM 564 N N . ALA A 1 76 ? -5.944 6.240 -6.636 1.00 95.19 76 ALA A N 1
ATOM 565 C CA . ALA A 1 76 ? -6.090 4.795 -6.501 1.00 95.19 76 ALA A CA 1
ATOM 566 C C . ALA A 1 76 ? -5.718 4.141 -7.838 1.00 95.19 76 ALA A C 1
ATOM 568 O O . ALA A 1 76 ? -6.367 4.389 -8.853 1.00 95.19 76 ALA A O 1
ATOM 569 N N . LEU A 1 77 ? -4.652 3.343 -7.844 1.00 97.62 77 LEU A N 1
ATOM 570 C CA . LEU A 1 77 ? -4.126 2.694 -9.046 1.00 97.62 77 LEU A CA 1
ATOM 571 C C . LEU A 1 77 ? -4.761 1.325 -9.273 1.00 97.62 77 LEU A C 1
ATOM 573 O O . LEU A 1 77 ? -5.002 0.943 -10.414 1.00 97.62 77 LEU A O 1
ATOM 577 N N . ALA A 1 78 ? -5.020 0.586 -8.194 1.00 98.06 78 ALA A N 1
ATOM 578 C CA . ALA A 1 78 ? -5.683 -0.707 -8.250 1.00 98.06 78 ALA A CA 1
ATOM 579 C C . ALA A 1 78 ? -6.418 -1.016 -6.946 1.00 98.06 78 ALA A C 1
ATOM 581 O O . ALA A 1 78 ? -6.070 -0.506 -5.879 1.00 98.06 78 ALA A O 1
ATOM 582 N N . PHE A 1 79 ? -7.415 -1.892 -7.046 1.00 97.94 79 PHE A N 1
ATOM 583 C CA . PHE A 1 79 ? -8.174 -2.385 -5.908 1.00 97.94 79 PHE A CA 1
ATOM 584 C C . PHE A 1 79 ? -8.568 -3.845 -6.133 1.00 97.94 79 PHE A C 1
ATOM 586 O O . PHE A 1 79 ? -9.067 -4.194 -7.203 1.00 97.94 79 PHE A O 1
ATOM 593 N N . ALA A 1 80 ? -8.367 -4.685 -5.123 1.00 98.44 80 ALA A N 1
ATOM 594 C CA . ALA A 1 80 ? -8.867 -6.055 -5.079 1.00 98.44 80 ALA A CA 1
ATOM 595 C C . ALA A 1 80 ? -9.790 -6.227 -3.872 1.00 98.44 80 ALA A C 1
ATOM 597 O O . ALA A 1 80 ? -9.528 -5.673 -2.804 1.00 98.44 80 ALA A O 1
ATOM 598 N N . ALA A 1 81 ? -10.862 -7.005 -4.032 1.00 98.25 81 ALA A N 1
ATOM 599 C CA . ALA A 1 81 ? -11.699 -7.394 -2.903 1.00 98.25 81 ALA A CA 1
ATOM 600 C C . ALA A 1 81 ? -10.875 -8.215 -1.900 1.00 98.25 81 ALA A C 1
ATOM 602 O O . ALA A 1 81 ? -10.068 -9.054 -2.299 1.00 98.25 81 ALA A O 1
ATOM 603 N N . LEU A 1 82 ? -11.073 -7.961 -0.606 1.00 98.38 82 LEU A N 1
ATOM 604 C CA . LEU A 1 82 ? -10.380 -8.700 0.444 1.00 98.38 82 LEU A CA 1
ATOM 605 C C . LEU A 1 82 ? -11.120 -10.009 0.728 1.00 98.38 82 LEU A C 1
ATOM 607 O O . LEU A 1 82 ? -12.294 -9.976 1.096 1.00 98.38 82 LEU A O 1
ATOM 611 N N . ASP A 1 83 ? -10.420 -11.135 0.639 1.00 98.19 83 ASP A N 1
ATOM 612 C CA . ASP A 1 83 ? -10.852 -12.378 1.268 1.00 98.19 83 ASP A CA 1
ATOM 613 C C . ASP A 1 83 ? -10.537 -12.334 2.768 1.00 98.19 83 ASP A C 1
ATOM 615 O O . ASP A 1 83 ? -9.384 -12.186 3.171 1.00 98.19 83 ASP A O 1
ATOM 619 N N . THR A 1 84 ? -11.575 -12.415 3.599 1.00 97.69 84 THR A N 1
ATOM 620 C CA . THR A 1 84 ? -11.467 -12.368 5.063 1.00 97.69 84 THR A CA 1
ATOM 621 C C . THR A 1 84 ? -11.334 -13.750 5.699 1.00 97.69 84 THR A C 1
ATOM 623 O O . THR A 1 84 ? -11.307 -13.845 6.922 1.00 97.69 84 THR A O 1
ATOM 626 N N . GLY A 1 85 ? -11.317 -14.822 4.902 1.00 98.00 85 GLY A N 1
ATOM 627 C CA . GLY A 1 85 ? -11.266 -16.208 5.369 1.00 98.00 85 GLY A CA 1
ATOM 628 C C . GLY A 1 85 ? -9.898 -16.678 5.868 1.00 98.00 85 GLY A C 1
ATOM 629 O O . GLY A 1 85 ? -9.784 -17.835 6.260 1.00 98.00 85 GLY A O 1
ATOM 630 N N . HIS A 1 86 ? -8.889 -15.805 5.862 1.00 98.38 86 HIS A N 1
ATOM 631 C CA . HIS A 1 86 ? -7.498 -16.145 6.154 1.00 98.38 86 HIS A CA 1
ATOM 632 C C . HIS A 1 86 ? -6.990 -15.518 7.454 1.00 98.38 86 HIS A C 1
ATOM 634 O O . HIS A 1 86 ? -7.474 -14.475 7.894 1.00 98.38 86 HIS A O 1
ATOM 640 N N . ALA A 1 87 ? -5.978 -16.131 8.064 1.00 98.25 87 ALA A N 1
ATOM 641 C CA . ALA A 1 87 ? -5.367 -15.634 9.294 1.00 98.25 87 ALA A CA 1
ATOM 642 C C . ALA A 1 87 ? -4.352 -14.507 9.052 1.00 98.25 87 ALA A C 1
ATOM 644 O O . ALA A 1 87 ? -4.153 -13.661 9.924 1.0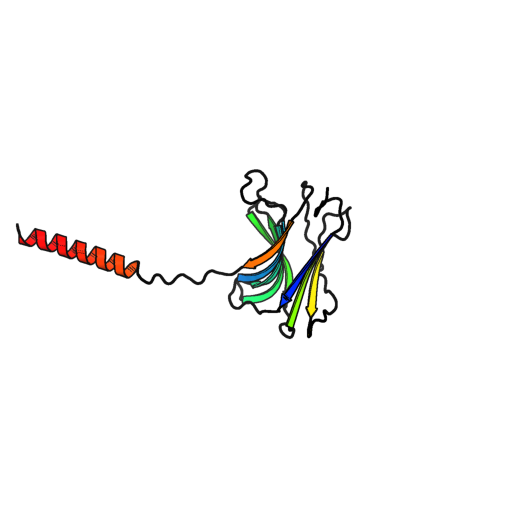0 98.25 87 ALA A O 1
ATOM 645 N N . GLN A 1 88 ? -3.685 -14.499 7.897 1.00 98.56 88 GLN A N 1
ATOM 646 C CA . GLN A 1 88 ? -2.590 -13.582 7.586 1.00 98.56 88 GLN A CA 1
ATOM 647 C C . GLN A 1 88 ? -2.657 -13.060 6.153 1.00 98.56 88 GLN A C 1
ATOM 649 O O . GLN A 1 88 ? -3.247 -13.672 5.260 1.00 98.56 88 GLN A O 1
ATOM 654 N N . ILE A 1 89 ? -1.997 -11.926 5.928 1.00 98.81 89 ILE A N 1
ATOM 655 C CA . ILE A 1 89 ? -1.794 -11.349 4.602 1.00 98.81 89 ILE A CA 1
ATOM 656 C C . ILE A 1 89 ? -0.378 -10.790 4.466 1.00 98.81 89 ILE A C 1
ATOM 658 O O . ILE A 1 89 ? 0.101 -10.033 5.312 1.00 98.81 89 ILE A O 1
ATOM 662 N N . ALA A 1 90 ? 0.289 -11.153 3.375 1.00 98.75 90 ALA A N 1
ATOM 663 C CA . ALA A 1 90 ? 1.526 -10.538 2.935 1.00 98.75 90 ALA A CA 1
ATOM 664 C C . ALA A 1 90 ? 1.226 -9.479 1.872 1.00 98.75 90 ALA A C 1
ATOM 666 O O . ALA A 1 90 ? 0.506 -9.743 0.912 1.00 98.75 90 ALA A O 1
ATOM 667 N N . LEU A 1 91 ? 1.805 -8.292 2.026 1.00 98.88 91 LEU A N 1
ATOM 668 C CA . LEU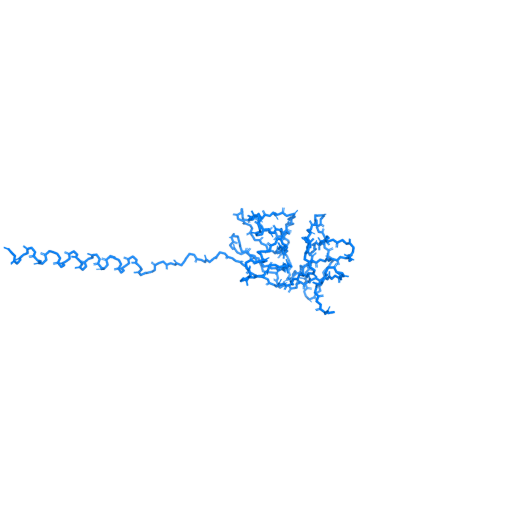 A 1 91 ? 1.720 -7.184 1.078 1.00 98.88 91 LEU A CA 1
ATOM 669 C C . LEU A 1 91 ? 3.122 -6.860 0.577 1.00 98.88 91 LEU A C 1
ATOM 671 O O . LEU A 1 91 ? 4.017 -6.613 1.389 1.00 98.88 91 LEU A O 1
ATOM 675 N N . ARG A 1 92 ? 3.315 -6.849 -0.742 1.00 98.81 92 ARG A N 1
ATOM 676 C CA . ARG A 1 92 ? 4.627 -6.684 -1.364 1.00 98.81 92 ARG A CA 1
ATOM 677 C C . ARG A 1 92 ? 4.636 -5.590 -2.421 1.00 98.81 92 ARG A C 1
ATOM 679 O O . ARG A 1 92 ? 3.825 -5.601 -3.343 1.00 98.81 92 ARG A O 1
ATOM 686 N N . LEU A 1 93 ? 5.611 -4.695 -2.303 1.00 98.69 93 LEU A N 1
ATOM 687 C CA . LEU A 1 93 ? 6.021 -3.752 -3.341 1.00 98.69 93 LEU A CA 1
ATOM 688 C C . LEU A 1 93 ? 7.390 -4.185 -3.863 1.00 98.69 93 LEU A C 1
ATOM 690 O O . LEU A 1 93 ? 8.337 -4.319 -3.087 1.00 98.69 93 LEU A O 1
ATOM 694 N N . GLU A 1 94 ? 7.496 -4.417 -5.165 1.00 98.31 94 GLU A N 1
ATOM 695 C CA . GLU A 1 94 ? 8.699 -4.956 -5.792 1.00 98.31 94 GLU A CA 1
ATOM 696 C C . GLU A 1 94 ? 9.123 -4.131 -7.000 1.00 98.31 94 GLU A C 1
ATOM 698 O O . GLU A 1 94 ? 8.340 -3.895 -7.920 1.00 98.31 94 GLU A O 1
ATOM 703 N N . ARG A 1 95 ? 10.399 -3.752 -7.007 1.00 97.38 95 ARG A N 1
ATOM 704 C CA . ARG A 1 95 ? 11.095 -3.210 -8.165 1.00 97.38 95 ARG A CA 1
ATOM 705 C C . ARG A 1 95 ? 12.006 -4.296 -8.729 1.00 97.38 95 ARG A C 1
ATOM 707 O O . ARG A 1 95 ? 13.114 -4.509 -8.232 1.00 97.38 95 ARG A O 1
ATOM 714 N N . ALA A 1 96 ? 11.532 -4.972 -9.769 1.00 97.06 96 ALA A N 1
ATOM 715 C CA . ALA A 1 96 ? 12.206 -6.140 -10.339 1.00 97.06 96 ALA A CA 1
ATOM 716 C C . ALA A 1 96 ? 13.365 -5.794 -11.293 1.00 97.06 96 ALA A C 1
ATOM 718 O O . ALA A 1 96 ? 14.177 -6.658 -11.611 1.00 97.06 96 ALA A O 1
ATOM 719 N N . SER A 1 97 ? 13.456 -4.543 -11.762 1.00 96.19 97 SER A N 1
ATOM 720 C CA . SER A 1 97 ? 14.511 -4.098 -12.677 1.00 96.19 97 SER A CA 1
ATOM 721 C C . SER A 1 97 ? 15.134 -2.781 -12.230 1.00 96.19 97 SER A C 1
ATOM 723 O O . SER A 1 97 ? 14.422 -1.817 -11.964 1.00 96.19 97 SER A O 1
ATOM 725 N N . ALA A 1 98 ? 16.467 -2.714 -12.239 1.00 94.75 98 ALA A N 1
ATOM 726 C CA . ALA A 1 98 ? 17.210 -1.477 -12.011 1.00 94.75 98 ALA A CA 1
ATOM 727 C C . ALA A 1 98 ? 17.094 -0.472 -13.176 1.00 94.75 98 ALA A C 1
ATOM 729 O O . ALA A 1 98 ? 17.422 0.700 -13.012 1.00 94.75 98 ALA A O 1
ATOM 730 N N . SER A 1 99 ? 16.617 -0.911 -14.348 1.00 95.12 99 SER A N 1
ATOM 731 C CA . SER A 1 99 ? 16.418 -0.056 -15.526 1.00 95.12 99 SER A CA 1
ATOM 732 C C . SER A 1 99 ? 15.007 0.528 -15.654 1.00 95.12 99 SER A C 1
ATOM 734 O O . SER A 1 99 ? 14.770 1.315 -16.566 1.00 95.12 99 SER A O 1
ATOM 736 N N . SER A 1 100 ? 14.075 0.156 -14.769 1.00 95.19 100 SER A N 1
ATOM 737 C CA . SER A 1 100 ? 12.710 0.697 -14.731 1.00 95.19 100 SER A CA 1
ATOM 738 C C . SER A 1 100 ? 12.412 1.288 -13.357 1.00 95.19 100 SER A C 1
ATOM 740 O O . SER A 1 100 ? 12.913 0.801 -12.348 1.00 95.19 100 SER A O 1
ATOM 742 N N . ASN A 1 101 ? 11.585 2.327 -13.299 1.00 94.88 101 ASN A N 1
ATOM 743 C CA . ASN A 1 101 ? 11.088 2.876 -12.037 1.00 94.88 101 ASN A CA 1
ATOM 744 C C . ASN A 1 101 ? 9.741 2.263 -11.629 1.00 94.88 101 ASN A C 1
ATOM 746 O O . ASN A 1 101 ? 9.161 2.699 -10.637 1.00 94.88 101 ASN A O 1
ATOM 750 N N . ASP A 1 102 ? 9.266 1.253 -12.362 1.00 96.56 102 ASP A N 1
ATOM 751 C CA . ASP A 1 102 ? 8.008 0.575 -12.077 1.00 96.56 102 ASP A CA 1
ATOM 752 C C . ASP A 1 102 ? 8.111 -0.289 -10.814 1.00 96.56 102 ASP A C 1
ATOM 754 O O . ASP A 1 102 ? 9.016 -1.114 -10.642 1.00 96.56 102 ASP A O 1
ATOM 758 N N . LEU A 1 103 ? 7.119 -0.127 -9.948 1.00 97.12 103 LEU A N 1
ATOM 759 C CA . LEU A 1 103 ? 6.816 -0.987 -8.821 1.00 97.12 103 LEU A CA 1
ATOM 760 C C . LEU A 1 103 ? 5.621 -1.866 -9.153 1.00 97.12 103 LEU A C 1
ATOM 762 O O . LEU A 1 103 ? 4.527 -1.388 -9.467 1.00 97.12 103 LEU A O 1
ATOM 766 N N . THR A 1 104 ? 5.814 -3.164 -8.977 1.00 98.25 104 THR A N 1
ATOM 767 C CA . THR A 1 104 ? 4.729 -4.138 -8.960 1.00 98.25 104 THR A CA 1
ATOM 768 C C . THR A 1 104 ? 4.232 -4.307 -7.533 1.00 98.25 104 THR A C 1
ATOM 770 O O . THR A 1 104 ? 5.013 -4.559 -6.614 1.00 98.25 104 THR A O 1
ATOM 773 N N . ALA A 1 105 ? 2.922 -4.179 -7.351 1.00 98.69 105 ALA A N 1
ATOM 774 C CA . ALA A 1 105 ? 2.257 -4.478 -6.094 1.00 98.69 105 ALA A CA 1
ATOM 775 C C . ALA A 1 105 ? 1.634 -5.873 -6.159 1.00 98.69 105 ALA A C 1
ATOM 777 O O . ALA A 1 105 ? 0.984 -6.229 -7.142 1.00 98.69 105 ALA A O 1
ATOM 778 N N . SER A 1 106 ? 1.819 -6.659 -5.106 1.00 98.88 106 SER A N 1
ATOM 779 C CA . SER A 1 106 ? 1.255 -8.003 -5.000 1.00 98.88 106 SER A CA 1
ATOM 780 C C . SER A 1 106 ? 0.868 -8.334 -3.564 1.00 98.88 106 SER A C 1
ATOM 782 O O . SER A 1 106 ? 1.385 -7.735 -2.618 1.00 98.88 106 SER A O 1
ATOM 784 N N . TYR A 1 107 ? -0.044 -9.285 -3.396 1.00 98.88 107 TYR A N 1
ATOM 785 C CA . TYR A 1 107 ? -0.465 -9.776 -2.088 1.00 98.88 107 TYR A CA 1
ATOM 786 C C . TYR A 1 107 ? -0.592 -11.298 -2.076 1.00 98.88 107 TYR A C 1
ATOM 788 O O . TYR A 1 107 ? -0.845 -11.904 -3.112 1.00 98.88 107 TYR A O 1
ATOM 796 N N . ALA A 1 108 ? -0.428 -11.908 -0.907 1.00 98.81 108 ALA A N 1
ATOM 797 C CA . ALA A 1 108 ? -0.664 -13.333 -0.690 1.00 98.81 108 ALA A CA 1
ATOM 798 C C . ALA A 1 108 ? -1.386 -13.534 0.642 1.00 98.81 108 ALA A C 1
ATOM 800 O O . ALA A 1 108 ? -1.085 -12.847 1.619 1.00 98.81 108 ALA A O 1
ATOM 801 N N . TYR A 1 109 ? -2.317 -14.479 0.688 1.00 98.75 109 TYR A N 1
ATOM 802 C CA . TYR A 1 109 ? -2.959 -14.894 1.933 1.00 98.75 109 TYR A CA 1
ATOM 803 C C . TYR A 1 109 ? -2.167 -16.006 2.610 1.00 98.75 109 TYR A C 1
ATOM 805 O O . TYR A 1 109 ? -1.435 -16.740 1.943 1.00 98.75 109 TYR A O 1
ATOM 813 N N . GLY A 1 110 ? -2.306 -16.137 3.926 1.00 98.31 110 GLY A N 1
ATOM 814 C CA . GLY A 1 110 ? -1.677 -17.224 4.664 1.00 98.31 110 GLY A CA 1
ATOM 815 C C . GLY A 1 110 ? -2.489 -17.722 5.847 1.00 98.31 110 GLY A C 1
ATOM 816 O O . GLY A 1 110 ? -3.220 -16.963 6.481 1.00 98.31 110 GLY A O 1
ATOM 817 N N . ASP A 1 111 ? -2.294 -19.001 6.156 1.00 98.19 111 ASP A N 1
ATOM 818 C CA . ASP A 1 111 ? -2.924 -19.716 7.263 1.00 98.19 111 ASP A CA 1
ATOM 819 C C . ASP A 1 111 ? -1.915 -20.649 7.927 1.00 98.19 111 ASP A C 1
ATOM 821 O O . ASP A 1 111 ? -1.081 -21.268 7.264 1.00 98.19 111 ASP A O 1
ATOM 825 N N . GLY A 1 112 ? -1.960 -20.738 9.259 1.00 94.38 112 GLY A N 1
ATOM 826 C CA . GLY A 1 112 ? -1.042 -21.601 10.012 1.00 94.38 112 GLY A CA 1
ATOM 827 C C . GLY A 1 112 ? 0.445 -21.285 9.786 1.00 94.38 112 GLY A C 1
ATOM 828 O O . GLY A 1 112 ? 1.281 -22.172 9.940 1.00 94.38 112 GLY A O 1
ATOM 829 N N . GLY A 1 113 ? 0.775 -20.047 9.400 1.00 90.56 113 GLY A N 1
ATOM 830 C CA . GLY A 1 113 ? 2.141 -19.607 9.098 1.00 90.56 113 GLY A CA 1
ATOM 831 C C . GLY A 1 113 ? 2.644 -19.954 7.691 1.00 90.56 113 GLY A C 1
ATOM 832 O O . GLY A 1 113 ? 3.822 -19.744 7.409 1.00 90.56 113 GLY A O 1
ATOM 833 N N . VAL A 1 114 ? 1.786 -20.470 6.806 1.00 97.31 114 VAL A N 1
ATOM 834 C CA . VAL A 1 114 ? 2.124 -20.765 5.407 1.00 97.31 114 VAL A CA 1
ATOM 835 C C . VAL A 1 114 ? 1.462 -19.735 4.499 1.00 97.31 114 VAL A C 1
ATOM 837 O O . VAL A 1 114 ? 0.245 -19.574 4.538 1.00 97.31 114 VAL A O 1
ATOM 840 N N . LEU A 1 115 ? 2.258 -19.048 3.676 1.00 98.00 115 LEU A N 1
ATOM 841 C CA . LEU A 1 115 ? 1.757 -18.153 2.631 1.00 98.00 115 LEU A CA 1
ATOM 842 C C . LEU A 1 115 ? 1.426 -18.939 1.360 1.00 98.00 115 LEU A C 1
ATOM 844 O O . LEU A 1 115 ? 2.188 -19.818 0.956 1.00 98.00 115 LEU A O 1
ATOM 848 N N . GLY A 1 116 ? 0.309 -18.590 0.727 1.00 98.12 116 GLY A N 1
ATOM 849 C CA . GLY A 1 116 ? -0.020 -19.002 -0.633 1.00 98.12 116 GLY A CA 1
ATOM 850 C C . GLY A 1 116 ? 0.739 -18.196 -1.690 1.00 98.12 116 GLY A C 1
ATOM 851 O O . GLY A 1 116 ? 1.676 -17.448 -1.394 1.00 98.12 116 GLY A O 1
ATOM 852 N N . ASP A 1 117 ? 0.304 -18.335 -2.941 1.00 98.31 117 ASP A N 1
ATOM 853 C CA . ASP A 1 117 ? 0.908 -17.629 -4.068 1.00 98.31 117 ASP A CA 1
ATOM 854 C C . ASP A 1 117 ? 0.595 -16.128 -4.044 1.00 98.31 117 ASP A C 1
ATOM 856 O O . ASP A 1 117 ? -0.495 -15.691 -3.664 1.00 98.31 117 ASP A O 1
ATOM 860 N N . PHE A 1 118 ? 1.560 -15.328 -4.502 1.00 98.50 118 PHE A N 1
ATOM 861 C CA . PHE A 1 118 ? 1.355 -13.896 -4.683 1.00 98.50 118 PHE A CA 1
ATOM 862 C C . PHE A 1 118 ? 0.501 -13.617 -5.919 1.00 98.50 118 PHE A C 1
ATOM 864 O O . PHE A 1 118 ? 0.860 -13.976 -7.041 1.00 98.50 118 PHE A O 1
ATOM 871 N N . VAL A 1 119 ? -0.584 -12.880 -5.710 1.00 98.62 119 VAL A N 1
ATOM 872 C CA . VAL A 1 119 ? -1.410 -12.283 -6.755 1.00 98.62 119 VAL A CA 1
ATOM 873 C C . VAL A 1 119 ? -0.905 -10.869 -7.018 1.00 98.62 119 VAL A C 1
ATOM 875 O O . VAL A 1 119 ? -0.877 -10.032 -6.114 1.00 98.62 119 VAL A O 1
ATOM 878 N N . SER A 1 120 ? -0.489 -10.595 -8.254 1.00 98.38 120 SER A N 1
ATOM 879 C CA . SER A 1 120 ? -0.024 -9.268 -8.675 1.00 98.38 120 SER A CA 1
ATOM 880 C C . SER A 1 120 ? -1.164 -8.424 -9.229 1.00 98.38 120 SER A C 1
ATOM 882 O O . SER A 1 120 ? -2.010 -8.912 -9.980 1.00 98.38 120 SER A O 1
ATOM 884 N N . PHE A 1 121 ? -1.154 -7.131 -8.914 1.00 98.44 121 PHE A N 1
ATOM 885 C CA . PHE A 1 121 ? -1.976 -6.162 -9.628 1.00 98.44 121 PHE A CA 1
ATOM 886 C C . PHE A 1 121 ? -1.451 -5.959 -11.053 1.00 98.44 121 PHE A C 1
ATOM 888 O O . PHE A 1 121 ? -0.246 -6.004 -11.290 1.00 98.44 121 PHE A O 1
ATOM 895 N N . ALA A 1 122 ? -2.364 -5.706 -11.995 1.00 96.75 122 ALA A N 1
ATOM 896 C CA . ALA A 1 122 ? -2.004 -5.374 -13.374 1.00 96.75 122 ALA A CA 1
ATOM 897 C C . ALA A 1 122 ? -1.456 -3.942 -13.510 1.00 96.75 122 ALA A C 1
ATOM 899 O O . ALA A 1 122 ? -0.659 -3.664 -14.401 1.00 96.75 122 ALA A O 1
ATOM 900 N N . ASN A 1 123 ? -1.896 -3.026 -12.642 1.00 97.00 123 ASN A N 1
ATOM 901 C CA . ASN A 1 123 ? -1.417 -1.650 -12.624 1.00 97.00 123 ASN A CA 1
ATOM 902 C C . ASN A 1 123 ? -0.134 -1.545 -11.794 1.00 97.00 123 ASN A C 1
ATOM 904 O O . ASN A 1 123 ? -0.025 -2.132 -10.715 1.00 97.00 123 ASN A O 1
ATOM 908 N N . HIS A 1 124 ? 0.793 -0.726 -12.281 1.00 95.06 124 HIS A N 1
ATOM 909 C CA . HIS A 1 124 ? 2.061 -0.428 -11.627 1.00 95.06 124 HIS A CA 1
ATOM 910 C C . HIS A 1 124 ? 2.063 0.997 -11.068 1.00 95.06 124 HIS A C 1
ATOM 912 O O . HIS A 1 124 ? 1.307 1.860 -11.521 1.00 95.06 124 HIS A O 1
ATOM 918 N N . ALA A 1 125 ? 2.922 1.232 -10.081 1.00 95.62 125 ALA A N 1
ATOM 919 C CA . ALA A 1 125 ? 3.277 2.568 -9.611 1.00 95.62 125 ALA A CA 1
ATOM 920 C C . ALA A 1 125 ? 4.691 2.926 -10.084 1.00 95.62 125 ALA A C 1
ATOM 922 O O . ALA A 1 125 ? 5.480 2.027 -10.344 1.00 95.62 125 ALA A O 1
ATOM 923 N N . THR A 1 126 ? 5.040 4.208 -10.118 1.00 94.06 126 THR A N 1
ATOM 924 C CA . THR A 1 126 ? 6.420 4.664 -10.360 1.00 94.06 126 THR A CA 1
ATOM 925 C C . THR A 1 126 ? 7.024 5.118 -9.032 1.00 94.06 126 THR A C 1
ATOM 927 O O . THR A 1 126 ? 6.308 5.740 -8.253 1.00 94.06 126 THR A O 1
ATOM 930 N N . ILE A 1 127 ? 8.287 4.773 -8.739 1.00 92.62 127 ILE A N 1
ATOM 931 C CA . ILE A 1 127 ? 8.920 5.070 -7.432 1.00 92.62 127 ILE A CA 1
ATOM 932 C C . ILE A 1 127 ? 10.089 6.052 -7.467 1.00 92.62 127 ILE A C 1
ATOM 934 O O . ILE A 1 127 ? 10.604 6.388 -6.406 1.00 92.62 127 ILE A O 1
ATOM 938 N N . PHE A 1 128 ? 10.533 6.458 -8.658 1.00 91.94 128 PHE A N 1
ATOM 939 C CA . PHE A 1 128 ? 11.594 7.450 -8.803 1.00 91.94 128 PHE A CA 1
ATOM 940 C C . PHE A 1 128 ? 11.255 8.465 -9.894 1.00 91.94 128 PHE A C 1
ATOM 942 O O . PHE A 1 128 ? 11.065 8.082 -11.055 1.00 91.94 128 PHE A O 1
ATOM 949 N N . HIS A 1 129 ? 11.284 9.753 -9.550 1.00 88.44 129 HIS A N 1
ATOM 950 C CA . HIS A 1 129 ? 11.116 10.885 -10.466 1.00 88.44 129 HIS A CA 1
ATOM 951 C C . HIS A 1 129 ? 12.257 11.911 -10.323 1.00 88.44 129 HIS A C 1
ATOM 953 O O . HIS A 1 129 ? 12.043 13.124 -10.292 1.00 88.44 129 HIS A O 1
ATOM 959 N N . GLY A 1 130 ? 13.499 11.418 -10.307 1.00 84.88 130 GLY A N 1
ATOM 960 C CA . GLY A 1 130 ? 14.725 12.231 -10.301 1.00 84.88 130 GLY A CA 1
ATOM 961 C C . GLY A 1 130 ? 15.547 12.112 -9.018 1.00 84.88 130 GLY A C 1
ATOM 962 O O . GLY A 1 130 ? 16.718 12.493 -8.989 1.00 84.88 130 GLY A O 1
ATOM 963 N N . GLU A 1 131 ? 14.978 11.532 -7.972 1.00 86.81 131 GLU A N 1
ATOM 964 C CA . GLU A 1 131 ? 15.659 11.136 -6.753 1.00 86.81 131 GLU A CA 1
ATOM 965 C C . GLU A 1 131 ? 16.311 9.749 -6.871 1.00 86.81 131 GLU A C 1
ATOM 967 O O . GLU A 1 131 ? 15.913 8.890 -7.656 1.00 86.81 131 GLU A O 1
ATOM 972 N N . GLY A 1 132 ? 17.358 9.534 -6.072 1.00 89.31 132 GLY A N 1
ATOM 973 C CA . GLY A 1 132 ? 18.154 8.303 -6.102 1.00 89.31 132 GLY A CA 1
ATOM 974 C C . GLY A 1 132 ? 17.841 7.312 -4.985 1.00 89.31 132 GLY A C 1
ATOM 975 O O . GLY A 1 132 ? 18.617 6.380 -4.775 1.00 89.31 132 GLY A O 1
ATOM 976 N N . TYR A 1 133 ? 16.807 7.551 -4.174 1.00 91.38 133 TYR A N 1
ATOM 977 C CA . TYR A 1 133 ? 16.498 6.694 -3.032 1.00 91.38 133 TYR A CA 1
ATOM 978 C C . TYR A 1 133 ? 15.035 6.758 -2.614 1.00 91.38 133 TYR A C 1
ATOM 980 O O . TYR A 1 133 ? 14.379 7.783 -2.747 1.00 91.38 133 TYR A O 1
ATOM 988 N N . THR A 1 134 ? 14.565 5.663 -2.025 1.00 94.00 134 THR A N 1
ATOM 989 C CA . THR A 1 134 ? 13.253 5.573 -1.382 1.00 94.00 134 THR A CA 1
ATOM 990 C C . THR A 1 134 ? 13.399 4.970 0.014 1.00 94.00 134 THR A C 1
ATOM 992 O O . THR A 1 134 ? 14.472 4.498 0.406 1.00 94.00 134 THR A O 1
ATOM 995 N N . ARG A 1 135 ? 12.337 5.014 0.815 1.00 93.75 135 ARG A N 1
ATOM 996 C CA . ARG A 1 135 ? 12.299 4.443 2.165 1.00 93.75 135 ARG A CA 1
ATOM 997 C C . ARG A 1 135 ? 11.074 3.576 2.350 1.00 93.75 135 ARG A C 1
ATOM 999 O O . ARG A 1 135 ? 9.950 4.032 2.158 1.00 93.75 135 ARG A O 1
ATOM 1006 N N . ALA A 1 136 ? 11.316 2.355 2.804 1.00 96.00 136 ALA A N 1
ATOM 1007 C CA . ALA A 1 136 ? 10.275 1.452 3.255 1.00 96.00 136 ALA A CA 1
ATOM 1008 C C . ALA A 1 136 ? 9.683 1.913 4.588 1.00 96.00 136 ALA A C 1
ATOM 1010 O O . ALA A 1 136 ? 10.386 2.429 5.460 1.00 96.00 136 ALA A O 1
ATOM 1011 N N . GLY A 1 137 ? 8.388 1.683 4.764 1.00 95.75 137 GLY A N 1
ATOM 1012 C CA . GLY A 1 137 ? 7.719 1.848 6.042 1.00 95.75 137 GLY A CA 1
ATOM 1013 C C . GLY A 1 137 ? 6.526 0.918 6.177 1.00 95.75 137 GLY A C 1
ATOM 1014 O O . GLY A 1 137 ? 5.874 0.576 5.194 1.00 95.75 137 GLY A O 1
ATOM 1015 N N . PHE A 1 138 ? 6.230 0.566 7.419 1.00 97.31 138 PHE A N 1
ATOM 1016 C CA . PHE A 1 138 ? 4.949 -0.000 7.812 1.00 97.31 138 PHE A CA 1
ATOM 1017 C C . PHE A 1 138 ? 4.036 1.134 8.250 1.00 97.31 138 PHE A C 1
ATOM 1019 O O . PHE A 1 138 ? 4.497 2.139 8.800 1.00 97.31 138 PHE A O 1
ATOM 1026 N N . MET A 1 139 ? 2.746 0.989 7.994 1.00 95.62 139 MET A N 1
ATOM 1027 C CA . MET A 1 139 ? 1.769 1.993 8.371 1.00 95.62 139 MET A CA 1
ATOM 1028 C C . MET A 1 139 ? 0.469 1.355 8.831 1.00 95.62 139 MET A C 1
ATOM 1030 O O . MET A 1 139 ? 0.056 0.317 8.324 1.00 95.62 139 MET A O 1
ATOM 1034 N N . ALA A 1 140 ? -0.177 2.035 9.766 1.00 95.25 140 ALA A N 1
ATOM 1035 C CA . ALA A 1 140 ? -1.568 1.854 10.128 1.00 95.25 140 ALA A CA 1
ATOM 1036 C C . ALA A 1 140 ? -2.184 3.249 10.230 1.00 95.25 140 ALA A C 1
ATOM 1038 O O . ALA A 1 140 ? -1.511 4.205 10.630 1.00 95.25 140 ALA A O 1
ATOM 1039 N N . PHE A 1 141 ? -3.433 3.377 9.822 1.00 91.81 141 PHE A N 1
ATOM 1040 C CA . PHE A 1 141 ? -4.157 4.635 9.826 1.00 91.81 141 PHE A CA 1
ATOM 1041 C C . PHE A 1 141 ? -5.634 4.365 10.084 1.00 91.81 141 PHE A C 1
ATOM 1043 O O . PHE A 1 141 ? -6.140 3.272 9.842 1.00 91.81 141 PHE A O 1
ATOM 1050 N N . GLY A 1 142 ? -6.309 5.377 10.603 1.00 88.81 142 GLY A N 1
ATOM 1051 C CA . GLY A 1 142 ? -7.729 5.323 10.883 1.00 88.81 142 GLY A CA 1
ATOM 1052 C C . GLY A 1 142 ? -8.248 6.693 11.258 1.00 88.81 142 GLY A C 1
ATOM 1053 O O . GLY A 1 142 ? -7.470 7.619 11.522 1.00 88.81 142 GLY A O 1
ATOM 1054 N N . LEU A 1 143 ? -9.567 6.835 11.257 1.00 78.50 143 LEU A N 1
ATOM 1055 C CA . LEU A 1 143 ? -10.180 8.056 11.756 1.00 78.50 143 LEU A CA 1
ATOM 1056 C C . LEU A 1 143 ? -10.071 8.061 13.280 1.00 78.50 143 LEU A C 1
ATOM 1058 O O . LEU A 1 143 ? -10.491 7.118 13.949 1.00 78.50 143 LEU A O 1
ATOM 1062 N N . ALA A 1 144 ? -9.513 9.137 13.840 1.00 68.94 144 ALA A N 1
ATOM 1063 C CA . ALA A 1 144 ? -9.605 9.346 15.276 1.00 68.94 144 ALA A CA 1
ATOM 1064 C C . ALA A 1 144 ? -11.097 9.348 15.650 1.00 68.94 144 ALA A C 1
ATOM 1066 O O . ALA A 1 144 ? -11.871 10.060 14.994 1.00 68.94 144 ALA A O 1
ATOM 1067 N N . PRO A 1 145 ? -11.527 8.569 16.663 1.00 66.19 145 PRO A N 1
ATOM 1068 C CA . PRO A 1 145 ? -12.899 8.667 17.126 1.00 66.19 145 PRO A CA 1
ATOM 1069 C C . PRO A 1 145 ? -13.151 10.131 17.504 1.00 66.19 145 PRO A C 1
ATOM 1071 O O . PRO A 1 145 ? -12.258 10.755 18.092 1.00 66.19 145 PRO A O 1
ATOM 1074 N N . PRO A 1 146 ? -14.316 10.709 17.153 1.00 65.25 146 PRO A N 1
ATOM 1075 C CA . PRO A 1 146 ? -14.637 12.064 17.568 1.00 65.25 146 PRO A CA 1
ATOM 1076 C C . PRO A 1 146 ? -14.458 12.136 19.080 1.00 65.25 146 PRO A C 1
ATOM 1078 O O . PRO A 1 146 ? -15.105 11.391 19.816 1.00 65.25 146 PRO A O 1
ATOM 1081 N N . ILE A 1 147 ? -13.515 12.970 19.528 1.00 74.75 147 ILE A N 1
ATOM 1082 C CA . ILE A 1 147 ? -13.245 13.168 20.949 1.00 74.75 147 ILE A CA 1
ATOM 1083 C C . ILE A 1 147 ? -14.558 13.695 21.530 1.00 74.75 147 ILE A C 1
ATOM 1085 O O . ILE A 1 147 ? -14.979 14.784 21.128 1.00 74.75 147 ILE A O 1
ATOM 1089 N N . PRO A 1 148 ? -15.247 12.946 22.417 1.00 69.25 148 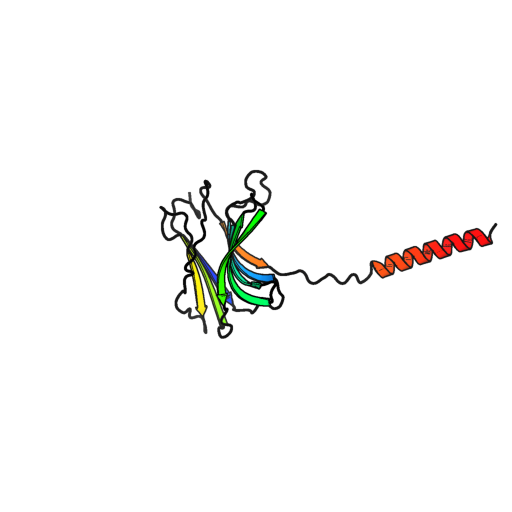PRO A N 1
ATOM 1090 C CA . PRO A 1 148 ? -16.440 13.471 23.060 1.00 69.25 148 PRO A CA 1
ATOM 1091 C C . PRO A 1 148 ? -16.015 14.762 23.747 1.00 69.25 148 PRO A C 1
ATOM 1093 O O . PRO A 1 148 ? -15.003 14.736 24.433 1.00 69.25 148 PRO A O 1
ATOM 1096 N N . GLU A 1 149 ? -16.711 15.880 23.550 1.00 73.75 149 GLU A N 1
ATOM 1097 C CA . GLU A 1 149 ? -16.418 17.118 24.277 1.00 73.75 149 GLU A CA 1
ATOM 1098 C C . GLU A 1 149 ? -17.117 17.057 25.645 1.00 73.75 149 GLU A C 1
ATOM 1100 O O . GLU A 1 149 ? -18.255 17.518 25.769 1.00 73.75 149 GLU A O 1
ATOM 1105 N N . PRO A 1 150 ? -16.527 16.482 26.710 1.00 66.19 150 PRO A N 1
ATOM 1106 C CA . PRO A 1 150 ? -17.313 16.071 27.864 1.00 66.19 150 PRO A CA 1
ATOM 1107 C C . PRO A 1 150 ? -17.450 17.222 28.875 1.00 66.19 150 PRO A C 1
ATOM 1109 O O . PRO A 1 150 ? -18.104 17.066 29.899 1.00 66.19 150 PRO A O 1
ATOM 1112 N N . GLN A 1 151 ? -16.789 18.367 28.644 1.00 66.38 151 GLN A N 1
ATOM 1113 C CA . GLN A 1 151 ? -16.597 19.414 29.656 1.00 66.38 151 GLN A CA 1
ATOM 1114 C C . GLN A 1 151 ? -16.547 20.835 29.077 1.00 66.38 151 GLN A C 1
ATOM 1116 O O . GLN A 1 151 ? -16.876 21.774 29.794 1.00 66.38 151 GLN A O 1
ATOM 1121 N N . THR A 1 152 ? -16.206 21.025 27.796 1.00 76.19 152 THR A N 1
ATOM 1122 C CA . THR A 1 152 ? -16.123 22.359 27.167 1.00 76.19 152 THR A CA 1
ATOM 1123 C C . THR A 1 152 ? -17.466 23.082 27.202 1.00 76.19 152 THR A C 1
ATOM 1125 O O . THR A 1 152 ? -17.541 24.225 27.652 1.00 76.19 152 THR A O 1
ATOM 1128 N N . TYR A 1 153 ? -18.553 22.395 26.842 1.00 76.38 153 TYR A N 1
ATOM 1129 C CA . TYR A 1 153 ? -19.902 22.958 26.932 1.00 76.38 153 TYR A CA 1
ATOM 1130 C C . TYR A 1 153 ? -20.341 23.198 28.376 1.00 76.38 153 TYR A C 1
ATOM 1132 O O . TYR A 1 153 ? -20.932 24.233 28.672 1.00 76.38 153 TYR A O 1
ATOM 1140 N N . ALA A 1 154 ? -20.015 22.284 29.293 1.00 80.62 154 ALA A N 1
ATOM 1141 C CA . ALA A 1 154 ? -20.352 22.434 30.705 1.00 80.62 154 ALA A CA 1
ATOM 1142 C C . ALA A 1 154 ? -19.622 23.628 31.344 1.00 80.62 154 ALA A C 1
ATOM 1144 O O . ALA A 1 154 ? -20.236 24.408 32.067 1.00 80.62 154 ALA A O 1
ATOM 1145 N N . LEU A 1 155 ? -18.339 23.824 31.031 1.00 81.94 155 LEU A N 1
ATOM 1146 C CA . LEU A 1 155 ? -17.528 24.949 31.498 1.00 81.94 155 LEU A CA 1
ATOM 1147 C C . LEU A 1 155 ? -17.932 26.267 30.835 1.00 81.94 155 LEU A C 1
ATOM 1149 O O . LEU A 1 155 ? -17.980 27.292 31.510 1.00 81.94 155 LEU A O 1
ATOM 1153 N N . MET A 1 156 ? -18.287 26.249 29.548 1.00 89.00 156 MET A N 1
ATOM 1154 C CA . MET A 1 156 ? -18.846 27.413 28.858 1.00 89.00 156 MET A CA 1
ATOM 1155 C C . MET A 1 156 ? -20.177 27.834 29.493 1.00 89.00 156 MET A C 1
ATOM 1157 O O . MET A 1 156 ? -20.358 29.006 29.817 1.00 89.00 156 MET A O 1
ATOM 1161 N N . LEU A 1 157 ? -21.089 26.888 29.735 1.00 86.88 157 LEU A N 1
ATOM 1162 C CA . LEU A 1 157 ? -22.374 27.156 30.385 1.00 86.88 157 LEU A CA 1
ATOM 1163 C C . LEU A 1 157 ? -22.200 27.603 31.840 1.00 86.88 157 LEU A C 1
ATOM 1165 O O . LEU A 1 157 ? -22.857 28.552 32.263 1.00 86.88 157 LEU A O 1
ATOM 1169 N N . ALA A 1 158 ? -21.289 26.984 32.595 1.00 88.50 158 ALA A N 1
ATOM 1170 C CA . ALA A 1 158 ? -20.958 27.410 33.952 1.00 88.50 158 ALA A CA 1
ATOM 1171 C C . ALA A 1 158 ? -20.359 28.827 33.971 1.00 88.50 158 ALA A C 1
ATOM 1173 O O . ALA A 1 158 ? -20.782 29.665 34.767 1.00 88.50 158 ALA A O 1
ATOM 1174 N N . GLY A 1 159 ? -19.433 29.133 33.058 1.00 89.75 159 GLY A N 1
ATOM 1175 C CA . GLY A 1 159 ? -18.832 30.458 32.912 1.00 89.75 159 GLY A CA 1
ATOM 1176 C C . GLY A 1 159 ? -19.860 31.531 32.549 1.00 89.75 159 GLY A C 1
ATOM 1177 O O . GLY A 1 159 ? -19.924 32.576 33.197 1.00 89.75 159 GLY A O 1
ATOM 1178 N N . LEU A 1 160 ? -20.730 31.254 31.575 1.00 92.62 160 LEU A N 1
ATOM 1179 C CA . LEU A 1 160 ? -21.830 32.147 31.197 1.00 92.62 160 LEU A CA 1
ATOM 1180 C C . LEU A 1 160 ? -22.841 32.324 32.339 1.00 92.62 160 LEU A C 1
ATOM 1182 O O . LEU A 1 160 ? -23.305 33.439 32.583 1.00 92.62 160 LEU A O 1
ATOM 1186 N N . GLY A 1 161 ? -23.135 31.256 33.083 1.00 92.06 161 GLY A N 1
ATOM 1187 C CA . GLY A 1 161 ? -23.985 31.299 34.272 1.00 92.06 161 GLY A CA 1
ATOM 1188 C C . GLY A 1 161 ? -23.420 32.209 35.368 1.00 92.06 161 GLY A C 1
ATOM 1189 O O . GLY A 1 161 ? -24.142 33.055 35.902 1.00 92.06 161 GLY A O 1
ATOM 1190 N N . LEU A 1 162 ? -22.119 32.104 35.658 1.00 92.44 162 LEU A N 1
ATOM 1191 C CA . LEU A 1 162 ? -21.428 32.958 36.631 1.00 92.44 162 LEU A CA 1
ATOM 1192 C C . LEU A 1 162 ? -21.419 34.434 36.199 1.00 92.44 162 LEU A C 1
ATOM 1194 O O . LEU A 1 162 ? -21.694 35.318 37.014 1.00 92.44 162 LEU A O 1
ATOM 1198 N N . LEU A 1 163 ? -21.175 34.715 34.915 1.00 90.25 163 LEU A N 1
ATOM 1199 C CA . LEU A 1 163 ? -21.222 36.075 34.360 1.00 90.25 163 LEU A CA 1
ATOM 1200 C C . LEU A 1 163 ? -22.637 36.678 34.427 1.00 90.25 163 LEU A C 1
ATOM 1202 O O . LEU A 1 163 ? -22.813 37.837 34.822 1.00 90.25 163 LEU A O 1
ATOM 1206 N N . GLY A 1 164 ? -23.662 35.887 34.106 1.00 90.94 164 GLY A N 1
ATOM 1207 C CA . GLY A 1 164 ? -25.065 36.283 34.239 1.00 90.94 164 GLY A CA 1
ATOM 1208 C C . GLY A 1 164 ? -25.456 36.599 35.689 1.00 90.94 164 GLY A C 1
ATOM 1209 O O . GLY A 1 164 ? -26.105 37.612 35.961 1.00 90.94 164 GLY A O 1
ATOM 1210 N N . ALA A 1 165 ? -25.009 35.788 36.651 1.00 90.31 165 AL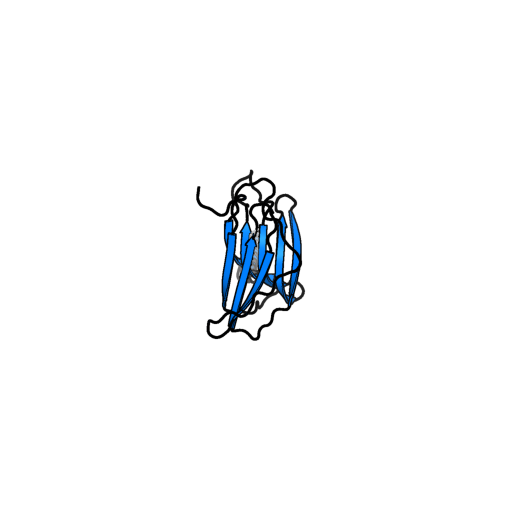A A N 1
ATOM 1211 C CA . ALA A 1 165 ? -25.249 36.038 38.072 1.00 90.31 165 ALA A CA 1
ATOM 1212 C C . ALA A 1 165 ? -24.552 37.323 38.561 1.00 90.31 165 ALA A C 1
ATOM 1214 O O . ALA A 1 165 ? -25.172 38.153 39.236 1.00 90.31 165 ALA A O 1
ATOM 1215 N N . ALA A 1 166 ? -23.291 37.536 38.173 1.00 89.38 166 ALA A N 1
ATOM 1216 C CA . ALA A 1 166 ? -22.511 38.708 38.569 1.00 89.38 166 ALA A CA 1
ATOM 1217 C C . ALA A 1 166 ? -23.108 40.029 38.044 1.00 89.38 166 ALA A C 1
ATOM 1219 O O . ALA A 1 166 ? -23.191 41.016 38.780 1.00 89.38 166 ALA A O 1
ATOM 1220 N N . THR A 1 167 ? -23.576 40.054 36.792 1.00 88.88 167 THR A N 1
ATOM 1221 C CA . THR A 1 167 ? -24.228 41.239 36.199 1.00 88.88 167 THR A CA 1
ATOM 1222 C C . THR A 1 167 ? -25.570 41.557 36.863 1.00 88.88 167 THR A C 1
ATOM 1224 O O . THR A 1 167 ? -25.865 42.726 37.130 1.00 88.88 167 THR A O 1
ATOM 1227 N N . ARG A 1 168 ? -26.359 40.536 37.228 1.00 87.81 168 ARG A N 1
ATOM 1228 C CA . ARG A 1 168 ? -27.630 40.705 37.953 1.00 87.81 168 ARG A CA 1
ATOM 1229 C C . ARG A 1 168 ? -27.438 41.279 39.358 1.00 87.81 168 ARG A C 1
ATOM 1231 O O . ARG A 1 168 ? -28.239 42.109 39.784 1.00 87.81 168 ARG A O 1
ATOM 1238 N N . HIS A 1 169 ? -26.386 40.875 40.071 1.00 80.88 169 HIS A N 1
ATOM 1239 C CA . HIS A 1 169 ? -26.093 41.398 41.409 1.00 80.88 169 HIS A CA 1
ATOM 1240 C C . HIS A 1 169 ? -25.725 42.886 41.410 1.00 80.88 169 HIS A C 1
ATOM 1242 O O . HIS A 1 169 ? -26.110 43.600 42.335 1.00 80.88 169 HIS A O 1
ATOM 1248 N N . ARG A 1 170 ? -25.038 43.377 40.370 1.00 81.88 170 ARG A N 1
ATOM 1249 C CA . ARG A 1 170 ? -24.669 44.800 40.257 1.00 81.88 170 ARG A CA 1
ATOM 1250 C C . ARG A 1 170 ? -25.886 45.710 40.083 1.00 81.88 170 ARG A C 1
ATOM 1252 O O . ARG A 1 170 ? -25.935 46.765 40.698 1.00 81.88 170 ARG A O 1
ATOM 1259 N N . ARG A 1 171 ? -26.905 45.267 39.340 1.00 77.31 171 ARG A N 1
ATOM 1260 C CA . ARG A 1 171 ? -28.153 46.028 39.136 1.00 77.31 171 ARG A CA 1
ATOM 1261 C C . ARG A 1 171 ? -29.044 46.143 40.376 1.00 77.31 171 ARG A C 1
ATOM 1263 O O . ARG A 1 171 ? -29.906 47.001 40.392 1.00 77.31 171 ARG A O 1
ATOM 1270 N N . LYS A 1 172 ? -28.871 45.283 41.386 1.00 73.62 172 LYS A N 1
ATOM 1271 C CA . LYS A 1 172 ? -29.633 45.350 42.649 1.00 73.62 172 LYS A CA 1
ATOM 1272 C C . LYS A 1 172 ? -28.997 46.268 43.705 1.00 73.62 172 LYS A C 1
ATOM 1274 O O . LYS A 1 172 ? -29.564 46.416 44.780 1.00 73.62 172 LYS A O 1
ATOM 1279 N N . ARG A 1 173 ? -27.792 46.789 43.447 1.00 67.12 173 ARG A N 1
ATOM 1280 C CA . ARG A 1 173 ? -27.022 47.648 44.366 1.00 67.12 173 ARG A CA 1
ATOM 1281 C C . ARG A 1 173 ? -26.925 49.110 43.905 1.00 67.12 173 ARG A C 1
ATOM 1283 O O . ARG A 1 173 ? -26.322 49.906 44.618 1.00 67.12 173 ARG A O 1
ATOM 1290 N N . SER A 1 174 ? -27.492 49.436 42.745 1.00 53.72 174 SER A N 1
ATOM 1291 C CA . SER A 1 174 ? -27.805 50.801 42.299 1.00 53.72 174 SER A CA 1
ATOM 1292 C C . SER A 1 174 ? -29.300 51.027 42.419 1.00 53.72 174 SER A C 1
ATOM 1294 O O . SER A 1 174 ? -29.672 52.196 42.625 1.00 53.72 174 SER A O 1
#

Sequence (174 aa):
MTGLKSDDTFSVTGLFDLVVPLANGDGYGVRLTDRFTGSPFNIGNDHIQLFVIRNFSGVLGISLNAQDFSTGTSTALAFAALDTGHAQIALRLERASASSNDLTASYAYGDGGVLGDFVSFANHATIFHGEGYTRAGFMAFGLAPPIPEPQTYALMLAGLGLLGAATRHRRKRS

Secondary structure (DSSP, 8-state):
--SEETTS-EEEEEEEE-----STT-EEEEEEE---TT-TT---S-EEEEEEEE-TTS-EEEEEEEEETTTTEEEEEEEEEPP-S-SEEEEEEEE--TT--EEEEEEEEEETTEE-PPEEEEEEEE--SS-SEEEEEEEEE-PPPP---SSHHHHHHHHHHHHHHHHHHHHT--

Foldseek 3Di:
DDAAWLQDWDKDKDKDFDDWDDDAPWKWDKWKWPADPPDPVPQTQFIWDWIFGLHNVRATWTWTWGAGRVVRDIDTQDTDHDDSPAGMKMWMWTDHDSVAQWTWIWMWGDHPPDTDDIDIDPGTDGGDDPDTHMDMDIDTDDDDDPDPPPPPVVVVVVVVVVVVVVVVVVVVVD

Radius of gyration: 24.28 Å; chains: 1; bounding box: 56×72×60 Å

pLDDT: mean 90.81, std 10.06, range [51.72, 98.88]